Protein AF-A0A8S3WS69-F1 (afdb_monomer)

Organism: Parnassius apollo (NCBI:txid110799)

Mean predicted aligned error: 16.41 Å

Foldseek 3Di:
DDVVVVVVVVVVVVVVVVVVPDDDPPDPPPPPPCPPLVSVLVVLVVVLVVLVPDPPNDPVVSVVSVVVSVVSVVVVVVVVDDDDVVVVVVVD

pLDDT: mean 71.05, std 14.93, range [40.41, 90.0]

Secondary structure (DSSP, 8-state):
--HHHHHHHHHHHHHHHHTTS-S----------S-SHHHHHHHHHHHHHHHTTSTT--HHHHHHHHHHHHHHHHHHHHTT-PPPHHHHHTT-

Nearest PDB structures (foldseek):
  3aai-assembly1_D  TM=8.866E-01  e=7.029E+00  Thermus thermophilus HB8

Solvent-accessible surface area (backbone atoms only — not comparable to full-atom values): 5753 Å² total; per-residue (Å²): 137,54,74,66,61,53,53,52,52,52,51,55,54,49,55,64,53,57,72,68,71,72,86,79,90,70,86,70,90,58,86,77,80,57,65,53,75,64,52,42,48,53,52,51,52,52,52,50,61,55,46,71,70,41,93,80,54,45,71,66,62,51,51,5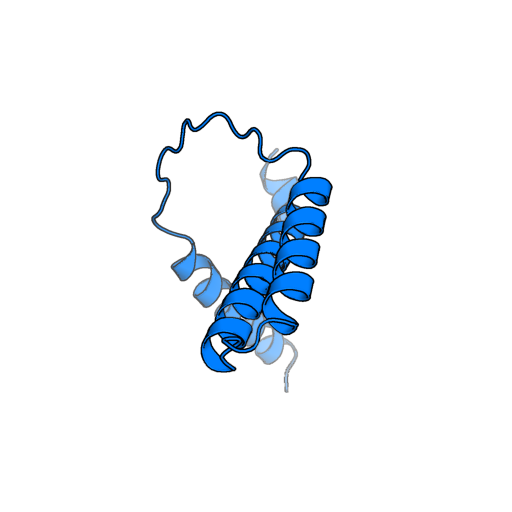2,53,52,49,53,52,51,52,54,53,48,53,57,50,60,78,63,58,74,75,53,72,72,60,61,62,68,76,109

Radius of gyration: 19.08 Å; Cα contacts (8 Å, |Δi|>4): 12; chains: 1; bounding box: 33×52×48 Å

Sequence (92 aa):
MSDDEIVENILQINEQQEMQEDETKENIDMENDAGSHDEALQALETALKWFEKQTESDTVSLLQLKRIRDIAAIKRKSGLRQMTITEYFKRN

Structure (mmCIF, N/CA/C/O backbone):
data_AF-A0A8S3WS69-F1
#
_entry.id   AF-A0A8S3WS69-F1
#
loop_
_atom_site.group_PDB
_atom_site.id
_atom_site.type_symbol
_atom_site.label_atom_id
_atom_site.label_alt_id
_atom_site.label_comp_id
_atom_site.label_asym_id
_atom_site.label_entity_id
_atom_site.label_seq_id
_atom_site.pdbx_PDB_ins_code
_atom_site.Cartn_x
_atom_site.Cartn_y
_atom_site.Cartn_z
_atom_site.occupancy
_atom_site.B_iso_or_equiv
_atom_site.auth_seq_id
_atom_site.auth_comp_id
_atom_site.auth_asym_id
_atom_site.auth_atom_id
_atom_site.pdbx_PDB_model_num
ATOM 1 N N . MET A 1 1 ? 0.707 -33.729 -14.696 1.00 57.06 1 MET A N 1
ATOM 2 C CA . MET A 1 1 ? 1.416 -32.444 -14.734 1.00 57.06 1 MET A CA 1
ATOM 3 C C . MET A 1 1 ? 2.626 -32.635 -15.619 1.00 57.06 1 MET A C 1
ATOM 5 O O . MET A 1 1 ? 3.650 -33.110 -15.144 1.00 57.06 1 MET A O 1
ATOM 9 N N . SER A 1 2 ? 2.421 -32.426 -16.921 1.00 80.38 2 SER A N 1
ATOM 10 C CA . SER A 1 2 ? 3.512 -32.350 -17.903 1.00 80.38 2 SER A CA 1
ATOM 11 C C . SER A 1 2 ? 4.087 -30.938 -17.867 1.00 80.38 2 SER A C 1
ATOM 13 O O . SER A 1 2 ? 3.343 -29.998 -17.589 1.00 80.38 2 SER A O 1
ATOM 15 N N . ASP A 1 3 ? 5.369 -30.770 -18.173 1.00 74.88 3 ASP A N 1
ATOM 16 C CA . ASP A 1 3 ? 5.993 -29.442 -18.229 1.00 74.88 3 ASP A CA 1
ATOM 17 C C . ASP A 1 3 ? 5.292 -28.533 -19.259 1.00 74.88 3 ASP A C 1
ATOM 19 O O . ASP A 1 3 ? 5.163 -27.330 -19.038 1.00 74.88 3 ASP A O 1
ATOM 23 N N . ASP A 1 4 ? 4.717 -29.116 -20.315 1.00 79.69 4 ASP A N 1
ATOM 24 C CA . ASP A 1 4 ? 3.925 -28.402 -21.328 1.00 79.69 4 ASP A CA 1
ATOM 25 C C . ASP A 1 4 ? 2.656 -27.754 -20.742 1.00 79.69 4 ASP A C 1
ATOM 27 O O . ASP A 1 4 ? 2.296 -26.633 -21.092 1.00 79.69 4 ASP A O 1
ATOM 31 N N . GLU A 1 5 ? 2.019 -28.421 -19.776 1.00 78.06 5 GLU A N 1
ATOM 32 C CA . GLU A 1 5 ? 0.807 -27.951 -19.088 1.00 78.06 5 GLU A CA 1
ATOM 33 C C . GLU A 1 5 ? 1.114 -26.750 -18.172 1.00 78.06 5 GLU A C 1
ATOM 35 O O . GLU A 1 5 ? 0.266 -25.892 -17.919 1.00 78.06 5 GLU A O 1
ATOM 40 N N . ILE A 1 6 ? 2.351 -26.661 -17.672 1.00 77.00 6 ILE A N 1
ATOM 41 C CA . ILE A 1 6 ? 2.827 -25.531 -16.865 1.00 77.00 6 ILE A CA 1
ATOM 42 C C . ILE A 1 6 ? 3.095 -24.325 -17.771 1.00 77.00 6 ILE A C 1
ATOM 44 O O . ILE A 1 6 ? 2.727 -23.202 -17.424 1.00 77.00 6 ILE A O 1
ATOM 48 N N . VAL A 1 7 ? 3.699 -24.554 -18.941 1.00 78.50 7 VAL A N 1
ATOM 49 C CA . VAL A 1 7 ? 3.993 -23.499 -19.922 1.00 78.50 7 VAL A CA 1
ATOM 50 C C . VAL A 1 7 ? 2.705 -22.894 -20.483 1.00 78.50 7 VAL A C 1
ATOM 52 O O . VAL A 1 7 ? 2.594 -21.669 -20.524 1.00 78.50 7 VAL A O 1
ATOM 55 N N . GLU A 1 8 ? 1.712 -23.716 -20.835 1.00 79.06 8 GLU A N 1
ATOM 56 C CA . GLU A 1 8 ? 0.406 -23.227 -21.304 1.00 79.06 8 GLU A CA 1
ATOM 57 C C . GLU A 1 8 ? -0.301 -22.369 -20.247 1.00 79.06 8 GLU A C 1
ATOM 59 O O . GLU A 1 8 ? -0.778 -21.277 -20.558 1.00 79.06 8 GLU A O 1
ATOM 64 N N . ASN A 1 9 ? -0.289 -22.795 -18.980 1.00 75.75 9 ASN A N 1
ATOM 65 C CA . ASN A 1 9 ? -0.885 -22.014 -17.895 1.00 75.75 9 ASN A CA 1
ATOM 66 C C . ASN A 1 9 ? -0.189 -20.658 -17.690 1.00 75.75 9 ASN A C 1
ATOM 68 O O . ASN A 1 9 ? -0.857 -19.656 -17.445 1.00 75.75 9 ASN A O 1
ATOM 72 N N . ILE A 1 10 ? 1.143 -20.594 -17.801 1.00 73.19 10 ILE A N 1
ATOM 73 C CA . ILE A 1 10 ? 1.896 -19.337 -17.652 1.00 73.19 10 ILE A CA 1
ATOM 74 C C . ILE A 1 10 ? 1.604 -18.377 -18.814 1.00 73.19 10 ILE A C 1
ATOM 76 O O . ILE A 1 10 ? 1.416 -17.182 -18.581 1.00 73.19 10 ILE A O 1
ATOM 80 N N . LEU A 1 11 ? 1.539 -18.885 -20.048 1.00 73.50 11 LEU A N 1
ATOM 81 C CA . LEU A 1 11 ? 1.212 -18.080 -21.229 1.00 73.50 11 LEU A CA 1
ATOM 82 C C . LEU A 1 11 ? -0.205 -17.506 -21.135 1.00 73.50 11 LEU A C 1
ATOM 84 O O . LEU A 1 11 ? -0.397 -16.309 -21.338 1.00 73.50 11 LEU A O 1
ATOM 88 N N . GLN A 1 12 ? -1.173 -18.325 -20.725 1.00 72.62 12 GLN A N 1
ATOM 89 C CA . GLN A 1 12 ? -2.564 -17.903 -20.595 1.00 72.62 12 GLN A CA 1
ATOM 90 C C . GLN A 1 12 ? -2.764 -16.847 -19.493 1.00 72.62 12 GLN A C 1
ATOM 92 O O . GLN A 1 12 ? -3.564 -15.927 -19.658 1.00 72.62 12 GLN A O 1
ATOM 97 N N . ILE A 1 13 ? -2.012 -16.934 -18.387 1.00 69.75 13 ILE A N 1
ATOM 98 C CA . ILE A 1 13 ? -2.020 -15.914 -17.324 1.00 69.75 13 ILE A CA 1
ATOM 99 C C . ILE A 1 13 ? -1.433 -14.588 -17.827 1.00 69.75 13 ILE A C 1
ATOM 101 O O . ILE A 1 13 ? -1.978 -13.530 -17.511 1.00 69.75 13 ILE A O 1
ATOM 105 N N . ASN A 1 14 ? -0.355 -14.629 -18.617 1.00 58.62 14 ASN A N 1
ATOM 106 C CA . ASN A 1 14 ? 0.261 -13.426 -19.181 1.00 58.62 14 ASN A CA 1
ATOM 107 C C . ASN A 1 14 ? -0.656 -12.727 -20.198 1.00 58.62 14 ASN A C 1
ATOM 109 O O . ASN A 1 14 ? -0.839 -11.517 -20.104 1.00 58.62 14 ASN A O 1
ATOM 113 N N . GLU A 1 15 ? -1.286 -13.470 -21.113 1.00 59.06 15 GLU A N 1
ATOM 114 C CA . GLU A 1 15 ? -2.215 -12.903 -22.107 1.00 59.06 15 GLU A CA 1
ATOM 115 C C . GLU A 1 15 ? -3.442 -12.250 -21.446 1.00 59.06 15 GLU A C 1
ATOM 117 O O . GLU A 1 15 ? -3.905 -11.188 -21.864 1.00 59.06 15 GLU A O 1
ATOM 122 N N . GLN A 1 16 ? -3.949 -12.840 -20.358 1.00 56.03 16 GLN A N 1
ATOM 123 C CA . GLN A 1 16 ? -5.034 -12.252 -19.566 1.00 56.03 16 GLN A CA 1
ATOM 124 C C . GLN A 1 16 ? -4.617 -10.976 -18.820 1.00 56.03 16 GLN A C 1
ATOM 126 O O . GLN A 1 16 ? -5.474 -10.141 -18.521 1.00 56.03 16 GLN A O 1
ATOM 131 N N . GLN A 1 17 ? -3.325 -10.821 -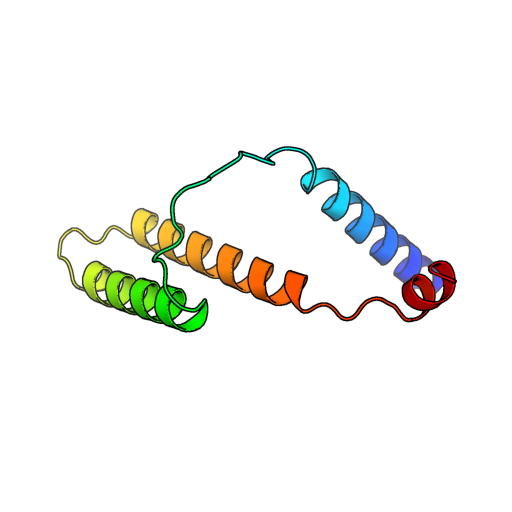18.513 1.00 51.97 17 GLN A N 1
ATOM 132 C CA . GLN A 1 17 ? -2.773 -9.636 -17.858 1.00 51.97 17 GLN A CA 1
ATOM 133 C C . GLN A 1 17 ? -2.509 -8.498 -18.852 1.00 51.97 17 GLN A C 1
ATOM 135 O O . GLN A 1 17 ? -2.819 -7.351 -18.540 1.00 51.97 17 GLN A O 1
ATOM 140 N N . GLU A 1 18 ? -2.015 -8.812 -20.053 1.00 51.53 18 GLU A N 1
ATOM 141 C CA . GLU A 1 18 ? -1.761 -7.827 -21.116 1.00 51.53 18 GLU A CA 1
ATOM 142 C C . GLU A 1 18 ? -3.059 -7.210 -21.665 1.00 51.53 18 GLU A C 1
ATOM 144 O O . GLU A 1 18 ? -3.103 -6.013 -21.939 1.00 51.53 18 GLU A O 1
ATOM 149 N N . MET A 1 19 ? -4.163 -7.966 -21.731 1.00 49.03 19 MET A N 1
ATOM 150 C CA . MET A 1 19 ? -5.467 -7.423 -22.153 1.00 49.03 19 MET A CA 1
ATOM 151 C C . MET A 1 19 ? -6.090 -6.406 -21.175 1.00 49.03 19 MET A C 1
ATOM 153 O O . MET A 1 19 ? -7.087 -5.777 -21.522 1.00 49.03 19 MET A O 1
ATOM 157 N N . GLN A 1 20 ? -5.549 -6.233 -19.962 1.00 47.38 20 GLN A N 1
ATOM 158 C CA . GLN A 1 20 ? -5.979 -5.182 -19.023 1.00 47.38 20 GLN A CA 1
ATOM 159 C C . GLN A 1 20 ? -5.093 -3.929 -19.058 1.00 47.38 20 GLN A C 1
ATOM 161 O O . GLN A 1 20 ? -5.382 -2.974 -18.336 1.00 47.38 20 GLN A O 1
ATOM 166 N N . GLU A 1 21 ? -4.026 -3.912 -19.862 1.00 46.53 21 GLU A N 1
ATOM 167 C CA . GLU A 1 21 ? -3.112 -2.765 -19.952 1.00 46.53 21 GLU A CA 1
ATOM 168 C C . GLU A 1 21 ? -3.491 -1.737 -21.026 1.00 46.53 21 GLU A C 1
ATOM 170 O O . GLU A 1 21 ? -2.830 -0.698 -21.107 1.00 46.53 21 GLU A O 1
ATOM 175 N N . ASP A 1 22 ? -4.555 -1.960 -21.808 1.00 46.31 22 ASP A N 1
ATOM 176 C CA . ASP A 1 22 ? -4.994 -0.972 -22.795 1.00 46.31 22 ASP A CA 1
ATOM 177 C C . ASP A 1 22 ? -6.039 0.008 -22.237 1.00 46.31 22 ASP A C 1
ATOM 179 O O . ASP A 1 22 ? -7.020 -0.366 -21.597 1.00 46.31 22 ASP A O 1
ATOM 183 N N . GLU A 1 23 ? -5.789 1.279 -22.542 1.00 48.22 23 GLU A N 1
ATOM 184 C CA . GLU A 1 23 ? -6.595 2.473 -22.277 1.00 48.22 23 GLU A CA 1
ATOM 185 C C . GLU A 1 23 ? -6.640 3.029 -20.842 1.00 48.22 23 GLU A C 1
ATOM 187 O O . GLU A 1 23 ? -7.630 2.975 -20.119 1.00 48.22 23 GLU A O 1
ATOM 192 N N . THR A 1 24 ? -5.579 3.757 -20.483 1.00 42.38 24 THR A N 1
ATOM 193 C CA . THR A 1 24 ? -5.719 5.161 -20.031 1.00 42.38 24 THR A CA 1
ATOM 194 C C . THR A 1 24 ? -4.361 5.864 -20.092 1.00 42.38 24 THR A C 1
ATOM 196 O O . THR A 1 24 ? -3.700 6.129 -19.090 1.00 42.38 24 THR A O 1
ATOM 199 N N . LYS A 1 25 ? -3.924 6.203 -21.311 1.00 47.22 25 LYS A N 1
ATOM 200 C CA . LYS A 1 25 ? -2.962 7.298 -21.514 1.00 47.22 25 LYS A CA 1
ATOM 201 C C . LYS A 1 25 ? -3.710 8.622 -21.357 1.00 47.22 25 LYS A C 1
ATOM 203 O O . LYS A 1 25 ? -3.920 9.335 -22.333 1.00 47.22 25 LYS A O 1
ATOM 208 N N . GLU A 1 26 ? -4.158 8.929 -20.142 1.00 41.84 26 GLU A N 1
ATOM 209 C CA . GLU A 1 26 ? -4.599 10.286 -19.840 1.00 41.84 26 GLU A CA 1
ATOM 210 C C . GLU A 1 26 ? -3.375 11.144 -19.543 1.00 41.84 26 GLU A C 1
ATOM 212 O O . GLU A 1 26 ? -2.598 10.924 -18.615 1.00 41.84 26 GLU A O 1
ATOM 217 N N . ASN A 1 27 ? -3.203 12.089 -20.452 1.00 47.03 27 ASN A N 1
ATOM 218 C CA . ASN A 1 27 ? -2.215 13.139 -20.495 1.00 47.03 27 ASN A CA 1
ATOM 219 C C . ASN A 1 27 ? -2.371 14.019 -19.243 1.00 47.03 27 ASN A C 1
ATOM 221 O O . ASN A 1 27 ? -3.205 14.922 -19.215 1.00 47.03 27 ASN A O 1
ATOM 225 N N . ILE A 1 28 ? -1.624 13.715 -18.183 1.00 44.91 28 ILE A N 1
ATOM 226 C CA . ILE A 1 28 ? -1.558 14.546 -16.980 1.00 44.91 28 ILE A CA 1
ATOM 227 C C . ILE A 1 28 ? -0.206 15.259 -16.992 1.00 44.91 28 ILE A C 1
ATOM 229 O O . ILE A 1 28 ? 0.747 14.850 -16.335 1.00 44.91 28 ILE A O 1
ATOM 233 N N . ASP A 1 29 ? -0.153 16.359 -17.743 1.00 40.41 29 ASP A N 1
ATOM 234 C CA . ASP A 1 29 ? 0.782 17.469 -17.526 1.00 40.41 29 ASP A CA 1
ATOM 235 C C . ASP A 1 29 ? 0.373 18.240 -16.248 1.00 40.41 29 ASP A C 1
ATOM 237 O O . ASP A 1 29 ? 0.117 19.443 -16.265 1.00 40.41 29 ASP A O 1
ATOM 241 N N . MET A 1 30 ? 0.255 17.546 -15.111 1.00 44.69 30 MET A N 1
ATOM 242 C CA . MET A 1 30 ? 0.429 18.205 -13.816 1.00 44.69 30 MET A CA 1
ATOM 243 C C . MET A 1 30 ? 1.911 18.104 -13.509 1.00 44.69 30 MET A C 1
ATOM 245 O O . MET A 1 30 ? 2.453 16.999 -13.497 1.00 44.69 30 MET A O 1
ATOM 249 N N . GLU A 1 31 ? 2.558 19.247 -13.280 1.00 45.50 31 GLU A N 1
ATOM 250 C CA . GLU A 1 31 ? 3.873 19.310 -12.648 1.00 45.50 31 GLU A CA 1
ATOM 251 C C . GLU 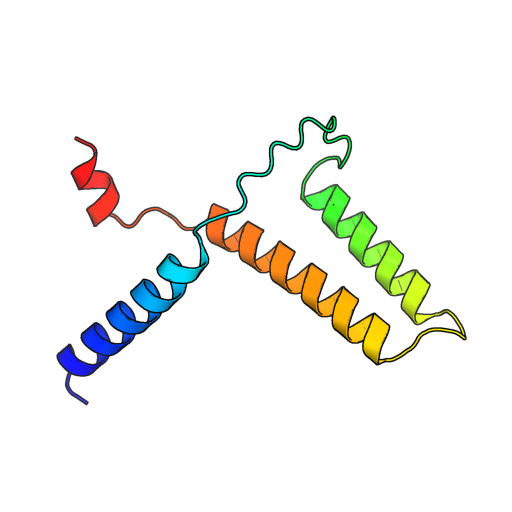A 1 31 ? 3.881 18.323 -11.474 1.00 45.50 31 GLU A C 1
ATOM 253 O O . GLU A 1 31 ? 3.224 18.536 -10.455 1.00 45.50 31 GLU A O 1
ATOM 258 N N . ASN A 1 32 ? 4.545 17.180 -11.662 1.00 53.47 32 ASN A N 1
ATOM 259 C CA . ASN A 1 32 ? 4.654 16.137 -10.655 1.00 53.47 32 ASN A CA 1
ATOM 260 C C . ASN A 1 32 ? 5.642 16.636 -9.594 1.00 53.47 32 ASN A C 1
ATOM 262 O O . ASN A 1 32 ? 6.784 16.192 -9.531 1.00 53.47 32 ASN A O 1
ATOM 266 N N . ASP A 1 33 ? 5.186 17.549 -8.739 1.00 55.66 33 ASP A N 1
ATOM 267 C CA . ASP A 1 33 ? 5.845 17.929 -7.484 1.00 55.66 33 ASP A CA 1
ATOM 268 C C . ASP A 1 33 ? 5.694 16.826 -6.415 1.00 55.66 33 ASP A C 1
ATOM 270 O O . ASP A 1 33 ? 5.904 17.029 -5.225 1.00 55.66 33 ASP A O 1
ATOM 274 N N . ALA A 1 34 ? 5.330 15.606 -6.823 1.00 56.97 34 ALA A N 1
ATOM 275 C CA . ALA A 1 34 ? 5.178 14.454 -5.941 1.00 56.97 34 ALA A CA 1
ATOM 276 C C . ALA A 1 34 ? 6.514 13.951 -5.346 1.00 56.97 34 ALA A C 1
ATOM 278 O O . ALA A 1 34 ? 6.530 12.922 -4.671 1.00 56.97 34 ALA A O 1
ATOM 279 N N . GLY A 1 35 ? 7.624 14.663 -5.568 1.00 63.53 35 GLY A N 1
ATOM 280 C CA . GLY A 1 35 ? 8.951 14.260 -5.120 1.00 63.53 35 GLY A CA 1
ATOM 281 C C . GLY A 1 35 ? 9.417 12.948 -5.759 1.00 63.53 35 GLY A C 1
ATOM 282 O O . GLY A 1 35 ? 8.874 12.466 -6.758 1.00 63.53 35 GLY A O 1
ATOM 283 N N . SER A 1 36 ? 10.455 12.344 -5.186 1.00 77.69 36 SER A N 1
ATOM 284 C CA . SER A 1 36 ? 10.870 10.985 -5.555 1.00 77.69 36 SER A CA 1
ATOM 285 C C . SER A 1 36 ? 9.748 9.974 -5.268 1.00 77.69 36 SER A C 1
ATOM 287 O O . SER A 1 36 ? 8.963 10.143 -4.338 1.00 77.69 36 SER A O 1
ATOM 289 N N . HIS A 1 37 ? 9.719 8.849 -5.993 1.00 74.81 37 HIS A N 1
ATOM 290 C CA . HIS A 1 37 ? 8.798 7.735 -5.705 1.00 74.81 37 HIS A CA 1
ATOM 291 C C . HIS A 1 37 ? 8.862 7.276 -4.237 1.00 74.81 37 HIS A C 1
ATOM 293 O O . HIS A 1 37 ? 7.869 6.794 -3.693 1.00 74.81 37 HIS A O 1
ATOM 299 N N . ASP A 1 38 ? 10.029 7.405 -3.602 1.00 77.62 38 ASP A N 1
ATOM 300 C CA . ASP A 1 38 ? 10.205 7.096 -2.184 1.00 77.62 38 ASP A CA 1
ATOM 301 C C . ASP A 1 38 ? 9.550 8.140 -1.268 1.00 77.62 38 ASP A C 1
ATOM 303 O O . ASP A 1 38 ? 8.944 7.771 -0.263 1.00 77.62 38 ASP A O 1
ATOM 307 N N . GLU A 1 39 ? 9.608 9.425 -1.624 1.00 80.12 39 GLU A N 1
ATOM 308 C CA . GLU A 1 39 ? 8.980 10.515 -0.863 1.00 80.12 39 GLU A CA 1
ATOM 309 C C . GLU A 1 39 ? 7.455 10.420 -0.933 1.00 80.12 39 GLU A C 1
ATOM 311 O O . GLU A 1 39 ? 6.786 10.467 0.102 1.00 80.12 39 GLU A O 1
ATOM 316 N N . ALA A 1 40 ? 6.909 10.164 -2.125 1.00 81.94 40 ALA A N 1
ATOM 317 C CA . ALA A 1 40 ? 5.483 9.916 -2.312 1.00 81.94 40 ALA A CA 1
ATOM 318 C C . ALA A 1 40 ? 4.989 8.714 -1.481 1.00 81.94 40 ALA A C 1
ATOM 320 O O . ALA A 1 40 ? 3.924 8.771 -0.860 1.00 81.94 40 ALA A O 1
ATOM 321 N N . LEU A 1 41 ? 5.777 7.631 -1.419 1.00 80.69 41 LEU A N 1
ATOM 322 C CA . LEU A 1 41 ? 5.449 6.452 -0.614 1.00 80.69 41 LEU A CA 1
ATOM 323 C C . LEU A 1 41 ? 5.455 6.774 0.888 1.00 80.69 41 LEU A C 1
ATOM 325 O O . LEU A 1 41 ? 4.519 6.410 1.600 1.00 80.69 41 LEU A O 1
ATOM 329 N N . GLN A 1 42 ? 6.484 7.475 1.369 1.00 84.94 42 GLN A N 1
ATOM 330 C CA . GLN A 1 42 ? 6.585 7.875 2.775 1.00 84.94 42 GLN A CA 1
ATOM 331 C C . GLN A 1 42 ? 5.439 8.808 3.190 1.00 84.94 42 GLN A C 1
ATOM 333 O O . GLN A 1 42 ? 4.874 8.654 4.279 1.00 84.94 42 GLN A O 1
ATOM 338 N N . ALA A 1 43 ? 5.043 9.738 2.318 1.00 85.81 43 ALA A N 1
ATOM 339 C CA . ALA A 1 43 ? 3.892 10.605 2.547 1.00 85.81 43 ALA A CA 1
ATOM 340 C C . ALA A 1 43 ? 2.590 9.795 2.657 1.00 85.81 43 ALA A C 1
ATOM 342 O O . ALA A 1 43 ? 1.820 9.987 3.603 1.00 85.81 43 ALA A O 1
ATOM 343 N N . LEU A 1 44 ? 2.380 8.830 1.754 1.00 84.50 44 LEU A N 1
ATOM 344 C CA . LEU A 1 44 ? 1.216 7.942 1.775 1.00 84.50 44 LEU A CA 1
ATOM 345 C C . LEU A 1 44 ? 1.160 7.090 3.054 1.00 84.50 44 LEU A C 1
ATOM 347 O O . LEU A 1 44 ? 0.104 6.975 3.677 1.00 84.50 44 LEU A O 1
ATOM 351 N N . GLU A 1 45 ? 2.287 6.519 3.483 1.00 86.31 45 GLU A N 1
ATOM 352 C CA . GLU A 1 45 ? 2.371 5.759 4.737 1.00 86.31 45 GLU A CA 1
ATOM 353 C C . GLU A 1 45 ? 2.075 6.625 5.964 1.00 86.31 45 GLU A C 1
ATOM 355 O O . GLU A 1 45 ? 1.412 6.177 6.905 1.00 86.31 45 GLU A O 1
ATOM 360 N N . THR A 1 46 ?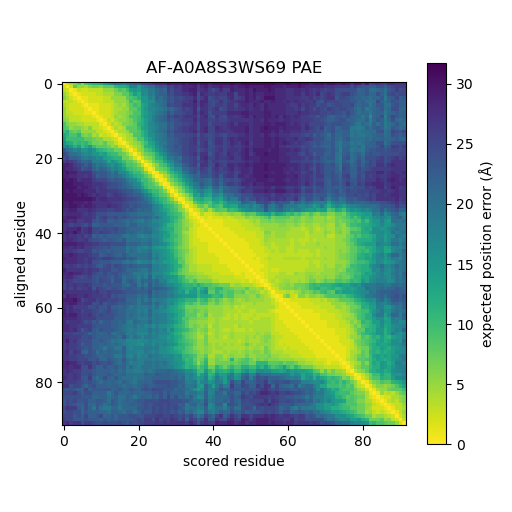 2.554 7.867 5.962 1.00 89.38 46 THR A N 1
ATOM 361 C CA . THR A 1 46 ? 2.318 8.818 7.052 1.00 89.38 46 THR A CA 1
ATOM 362 C C . THR A 1 46 ? 0.842 9.201 7.132 1.00 89.38 46 THR A C 1
ATOM 364 O O . THR A 1 46 ? 0.258 9.155 8.217 1.00 89.38 46 THR A O 1
ATOM 367 N N . ALA A 1 47 ? 0.213 9.497 5.991 1.00 86.44 47 ALA A N 1
ATOM 368 C CA . ALA A 1 47 ? -1.214 9.794 5.906 1.00 86.44 47 ALA A CA 1
ATOM 369 C C . ALA A 1 47 ? -2.074 8.608 6.376 1.00 86.44 47 ALA A C 1
ATOM 371 O O . ALA A 1 47 ? -2.998 8.791 7.169 1.00 86.44 47 ALA A O 1
ATOM 372 N N . LEU A 1 48 ? -1.724 7.382 5.972 1.00 86.31 48 LEU A N 1
ATOM 373 C CA . LEU A 1 48 ? -2.384 6.151 6.421 1.00 86.31 48 LEU A CA 1
ATOM 374 C C . LEU A 1 48 ? -2.313 5.974 7.943 1.00 86.31 48 LEU A C 1
ATOM 376 O O . LEU A 1 48 ? -3.340 5.767 8.584 1.00 86.31 48 LEU A O 1
ATOM 380 N N . LYS A 1 49 ? -1.122 6.110 8.539 1.00 88.69 49 LYS A N 1
ATOM 381 C CA . LYS A 1 49 ? -0.933 6.003 9.998 1.00 88.69 49 LYS A CA 1
ATOM 382 C C . LYS A 1 49 ? -1.697 7.079 10.767 1.00 88.69 49 LYS A C 1
ATOM 384 O O . LYS A 1 49 ? -2.120 6.842 11.898 1.00 88.69 49 LYS A O 1
ATOM 389 N N . TRP A 1 50 ? -1.822 8.276 10.196 1.00 90.00 50 TRP A N 1
ATOM 390 C CA . TRP A 1 50 ? -2.625 9.346 10.779 1.00 90.00 50 TRP A CA 1
ATOM 391 C C . TRP A 1 50 ? -4.121 9.020 10.703 1.00 90.00 50 TRP A C 1
ATOM 393 O O . TRP A 1 50 ? -4.819 9.160 11.707 1.00 90.00 50 TRP A O 1
ATOM 403 N N . PHE A 1 51 ? -4.596 8.526 9.557 1.00 85.69 51 PHE A N 1
ATOM 404 C CA . PHE A 1 51 ? -6.001 8.186 9.330 1.00 85.69 51 PHE A CA 1
ATOM 405 C C . PHE A 1 51 ? -6.468 6.986 10.171 1.00 85.69 51 PHE A C 1
ATOM 407 O O . PHE A 1 51 ? -7.581 6.997 10.690 1.00 85.69 51 PHE A O 1
ATOM 414 N N . GLU A 1 52 ? -5.608 5.987 10.394 1.00 87.69 52 GLU A N 1
ATOM 415 C CA . GLU A 1 52 ? -5.880 4.845 11.289 1.00 87.69 52 GLU A CA 1
ATOM 416 C C . GLU A 1 52 ? -6.140 5.262 12.750 1.00 87.69 52 GLU A C 1
ATOM 418 O O . GLU A 1 52 ? -6.763 4.517 13.501 1.00 87.69 52 GLU A O 1
ATOM 423 N N . LYS A 1 53 ? -5.673 6.445 13.173 1.00 88.00 53 LYS A N 1
ATOM 424 C CA . LYS A 1 53 ? -5.855 6.962 14.542 1.00 88.00 53 LYS A CA 1
ATOM 425 C C . LYS A 1 53 ? -7.098 7.835 14.712 1.00 88.00 53 LYS A C 1
ATOM 427 O O . LYS A 1 53 ? -7.394 8.229 15.838 1.00 88.00 53 LYS A O 1
ATOM 432 N N . GLN A 1 54 ? -7.788 8.176 13.625 1.00 88.25 54 GLN A N 1
ATOM 433 C CA . GLN A 1 54 ? -8.981 9.014 13.698 1.00 88.25 54 GLN A CA 1
ATOM 434 C C . GLN A 1 54 ? -10.179 8.193 14.178 1.00 88.25 54 GLN A C 1
ATOM 436 O O . GLN A 1 54 ? -10.323 7.021 13.846 1.00 88.25 54 GLN A O 1
ATOM 441 N N . THR A 1 55 ? -11.076 8.811 14.942 1.00 79.81 55 THR A N 1
ATOM 442 C CA . THR A 1 55 ? -12.305 8.157 15.432 1.00 79.81 55 THR A CA 1
ATOM 443 C C . THR A 1 55 ? -13.283 7.805 14.313 1.00 79.81 55 THR A C 1
ATOM 445 O O . THR A 1 55 ? -14.129 6.937 14.482 1.00 79.81 55 THR A O 1
ATOM 448 N N . GLU A 1 56 ? -13.149 8.473 13.171 1.00 83.12 56 GLU A N 1
ATOM 449 C CA . GLU A 1 56 ? -13.938 8.272 11.952 1.00 83.12 56 GLU A CA 1
ATOM 450 C C . GLU A 1 56 ? -13.311 7.225 11.019 1.00 83.12 56 GLU A C 1
ATOM 452 O O . GLU A 1 56 ? -13.771 7.039 9.894 1.00 83.12 56 GLU A O 1
ATOM 457 N N . SER A 1 57 ? -12.234 6.563 11.461 1.00 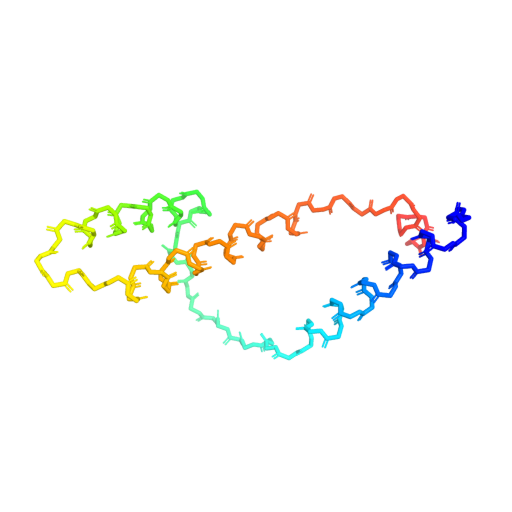80.19 57 SER A N 1
ATOM 458 C CA . SER A 1 57 ? -11.545 5.559 10.661 1.00 80.19 57 SER A CA 1
ATOM 459 C C . SER A 1 57 ? -12.460 4.361 10.421 1.00 80.19 57 SER A C 1
ATOM 461 O O . SER A 1 57 ? -12.679 3.525 11.298 1.00 80.19 57 SER A O 1
ATOM 463 N N . ASP A 1 58 ? -13.017 4.296 9.217 1.00 86.50 58 ASP A N 1
ATOM 464 C CA . ASP A 1 58 ? -13.840 3.184 8.772 1.00 86.50 58 ASP A CA 1
ATOM 465 C C . ASP A 1 58 ? -12.979 2.080 8.138 1.00 86.50 58 ASP A C 1
ATOM 467 O O . ASP A 1 58 ? -12.022 2.327 7.394 1.00 86.50 58 ASP A O 1
ATOM 471 N N . THR A 1 59 ? -13.343 0.827 8.413 1.00 83.69 59 THR A N 1
ATOM 472 C CA . THR A 1 59 ? -12.578 -0.343 7.962 1.00 83.69 59 THR A CA 1
ATOM 473 C C . THR A 1 59 ? -12.597 -0.486 6.444 1.00 83.69 59 THR A C 1
ATOM 475 O O . THR A 1 59 ? -11.600 -0.924 5.866 1.00 83.69 59 THR A O 1
ATOM 478 N N . VAL A 1 60 ? -13.688 -0.084 5.781 1.00 87.69 60 VAL A N 1
ATOM 479 C CA . VAL A 1 60 ? -13.793 -0.129 4.316 1.00 87.69 60 VAL A CA 1
ATOM 480 C C . VAL A 1 60 ? -12.880 0.922 3.694 1.00 87.69 60 VAL A C 1
ATOM 482 O O . VAL A 1 60 ? -12.109 0.601 2.788 1.00 87.69 60 VAL A O 1
ATOM 485 N N . SER A 1 61 ? -12.893 2.142 4.234 1.00 85.00 61 SER A N 1
ATOM 486 C CA . SER A 1 61 ? -12.005 3.230 3.797 1.00 85.00 61 SER A CA 1
ATOM 487 C C . SER A 1 61 ? -10.524 2.853 3.942 1.00 85.00 61 SER A C 1
ATOM 489 O O . SER A 1 61 ? -9.724 3.039 3.022 1.00 85.00 61 SER A O 1
ATOM 491 N N . LEU A 1 62 ? -10.151 2.230 5.065 1.00 86.50 62 LEU A N 1
ATOM 492 C CA . LEU A 1 62 ? -8.790 1.733 5.287 1.00 86.50 62 LEU A CA 1
ATOM 493 C C . LEU A 1 62 ? -8.383 0.633 4.303 1.00 86.50 62 LEU A C 1
ATOM 495 O O . LEU A 1 62 ? -7.250 0.629 3.812 1.00 86.50 62 LEU A O 1
ATOM 499 N N . LEU A 1 63 ? -9.287 -0.302 4.005 1.00 88.81 63 LEU A N 1
ATOM 500 C CA . LEU A 1 63 ? -9.032 -1.372 3.042 1.00 88.81 63 LEU A CA 1
ATOM 501 C C . LEU A 1 63 ? -8.793 -0.802 1.636 1.00 88.81 63 LEU A C 1
ATOM 503 O O . LEU A 1 63 ? -7.875 -1.235 0.939 1.00 88.81 63 LEU A O 1
ATOM 507 N N . GLN A 1 64 ? -9.585 0.197 1.238 1.00 87.00 64 GLN A N 1
ATOM 508 C CA . GLN A 1 64 ? -9.438 0.881 -0.047 1.00 87.00 64 GLN A CA 1
ATOM 509 C C . GLN A 1 64 ? -8.086 1.594 -0.158 1.00 87.00 64 GLN A C 1
ATOM 511 O O . GLN A 1 64 ? -7.382 1.414 -1.152 1.00 87.00 64 GLN A O 1
ATOM 516 N N . LEU A 1 65 ? -7.667 2.329 0.876 1.00 86.25 65 LEU A N 1
ATOM 517 C CA . LEU A 1 65 ? -6.365 3.003 0.880 1.00 86.25 65 LEU A CA 1
ATOM 518 C C . LEU A 1 65 ? -5.191 2.009 0.840 1.00 86.25 65 LEU A C 1
ATOM 520 O O . LEU A 1 65 ? -4.223 2.219 0.106 1.00 86.25 65 LEU A O 1
ATOM 524 N N . LYS A 1 66 ? -5.284 0.886 1.568 1.00 87.56 66 LYS A N 1
ATOM 525 C CA . LYS A 1 66 ? -4.277 -0.191 1.512 1.00 87.56 66 LYS A CA 1
ATOM 526 C C . LYS A 1 66 ? -4.192 -0.814 0.119 1.00 87.56 66 LYS A C 1
ATOM 528 O O . LYS A 1 66 ? -3.091 -1.021 -0.381 1.00 87.56 66 LYS A O 1
ATOM 533 N N . ARG A 1 67 ? -5.332 -1.014 -0.549 1.00 88.38 67 ARG A N 1
ATOM 534 C CA . ARG A 1 67 ? -5.373 -1.487 -1.938 1.00 88.38 67 ARG A CA 1
ATOM 535 C C . ARG A 1 67 ? -4.686 -0.514 -2.900 1.00 88.38 67 ARG A C 1
ATOM 537 O O . ARG A 1 67 ? -3.931 -0.961 -3.758 1.00 88.38 67 ARG A O 1
ATOM 544 N N . ILE A 1 68 ? -4.908 0.794 -2.757 1.00 85.62 68 ILE A N 1
ATOM 545 C CA . ILE A 1 68 ? -4.252 1.820 -3.590 1.00 85.62 68 ILE A CA 1
ATOM 546 C C . ILE A 1 68 ? -2.729 1.760 -3.420 1.00 85.62 68 ILE A C 1
ATOM 548 O O . ILE A 1 68 ? -1.997 1.727 -4.411 1.00 85.62 68 ILE A O 1
ATOM 552 N N . ARG A 1 69 ? -2.247 1.667 -2.174 1.00 86.38 69 ARG A N 1
ATOM 553 C CA . ARG A 1 69 ? -0.820 1.479 -1.872 1.00 86.38 69 ARG A CA 1
ATOM 554 C C . ARG A 1 69 ? -0.260 0.222 -2.543 1.00 86.38 69 ARG A C 1
ATOM 556 O O . ARG A 1 69 ? 0.815 0.273 -3.136 1.00 86.38 69 ARG A O 1
ATOM 563 N N . ASP A 1 70 ? -0.974 -0.897 -2.466 1.00 85.12 70 ASP A N 1
ATOM 564 C CA . ASP A 1 70 ? -0.508 -2.168 -3.028 1.00 85.12 70 ASP A CA 1
ATOM 565 C C . ASP A 1 70 ? -0.436 -2.116 -4.564 1.00 85.12 70 ASP A C 1
ATOM 567 O O . ASP A 1 70 ? 0.536 -2.593 -5.150 1.00 85.12 70 ASP A O 1
ATOM 571 N N . ILE A 1 71 ? -1.398 -1.456 -5.221 1.00 83.56 71 ILE A N 1
ATOM 572 C CA . ILE A 1 71 ? -1.363 -1.198 -6.671 1.00 83.56 71 ILE A CA 1
ATOM 573 C C . ILE A 1 71 ? -0.138 -0.353 -7.041 1.00 83.56 71 ILE A C 1
ATOM 575 O O . ILE A 1 71 ? 0.576 -0.690 -7.987 1.00 83.56 71 ILE A O 1
ATOM 579 N N . ALA A 1 72 ? 0.145 0.714 -6.290 1.00 81.06 72 ALA A N 1
ATOM 580 C CA . ALA A 1 7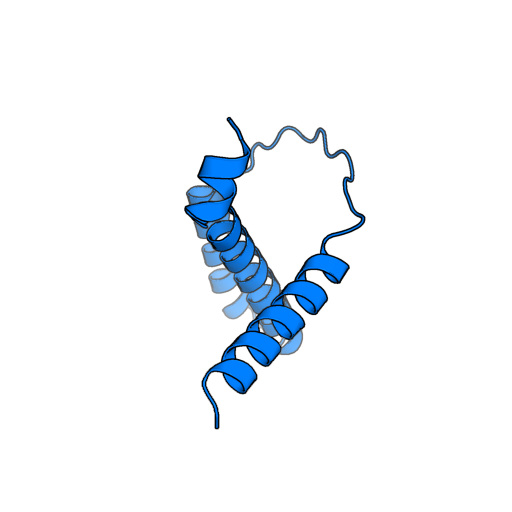2 ? 1.325 1.545 -6.524 1.00 81.06 72 ALA A CA 1
ATOM 581 C C . ALA A 1 72 ? 2.633 0.744 -6.363 1.00 81.06 72 ALA A C 1
ATOM 583 O O . ALA A 1 72 ? 3.542 0.854 -7.189 1.00 81.06 72 ALA A O 1
ATOM 584 N N . ALA A 1 73 ? 2.712 -0.128 -5.353 1.00 79.00 73 ALA A N 1
ATOM 585 C CA . ALA A 1 73 ? 3.860 -1.009 -5.147 1.00 79.00 73 ALA A CA 1
ATOM 586 C C . ALA A 1 73 ? 4.034 -2.033 -6.283 1.00 79.00 73 ALA A C 1
ATOM 588 O O . ALA A 1 73 ? 5.164 -2.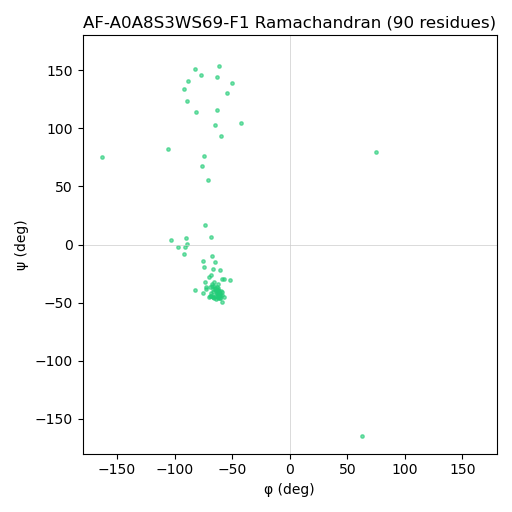307 -6.695 1.00 79.00 73 ALA A O 1
ATOM 589 N N . ILE A 1 74 ? 2.937 -2.584 -6.815 1.00 78.56 74 ILE A N 1
ATOM 590 C CA . ILE A 1 74 ? 2.968 -3.485 -7.976 1.00 78.56 74 ILE A CA 1
ATOM 591 C C . ILE A 1 74 ? 3.476 -2.744 -9.215 1.00 78.56 74 ILE A C 1
ATOM 593 O O . ILE A 1 7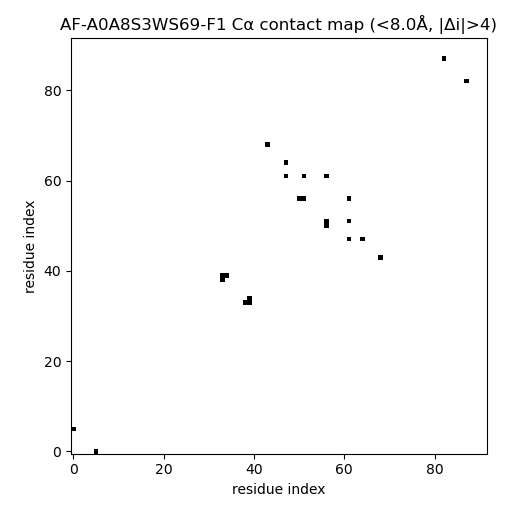4 ? 4.387 -3.247 -9.867 1.00 78.56 74 ILE A O 1
ATOM 597 N N . LYS A 1 75 ? 2.972 -1.534 -9.497 1.00 74.88 75 LYS A N 1
ATOM 598 C CA . LYS A 1 75 ? 3.436 -0.712 -10.631 1.00 74.88 75 LYS A CA 1
ATOM 599 C C . LYS A 1 75 ? 4.927 -0.382 -10.544 1.00 74.88 75 LYS A C 1
ATOM 601 O O . LYS A 1 75 ? 5.648 -0.462 -11.534 1.00 74.88 75 LYS A O 1
ATOM 606 N N . ARG A 1 76 ? 5.426 -0.088 -9.340 1.00 71.44 76 ARG A N 1
ATOM 607 C CA . ARG A 1 76 ? 6.867 0.094 -9.118 1.00 71.44 76 ARG A CA 1
ATOM 608 C C . ARG A 1 76 ? 7.661 -1.173 -9.447 1.00 71.44 76 ARG A C 1
ATOM 610 O O . ARG A 1 76 ? 8.745 -1.082 -10.011 1.00 71.44 76 ARG A O 1
ATOM 617 N N . LYS A 1 77 ? 7.142 -2.355 -9.099 1.00 66.88 77 LYS A N 1
ATOM 618 C CA . LYS A 1 77 ? 7.795 -3.641 -9.397 1.00 66.88 77 LYS A CA 1
ATOM 619 C C . LYS A 1 77 ? 7.721 -4.014 -10.877 1.00 66.88 77 LYS A C 1
ATOM 621 O O . LYS A 1 77 ? 8.689 -4.574 -11.383 1.00 66.88 77 LYS A O 1
ATOM 626 N N . SER A 1 78 ? 6.623 -3.715 -11.571 1.00 61.84 78 SER A N 1
ATOM 627 C CA . SER A 1 78 ? 6.499 -3.998 -13.005 1.00 61.84 78 SER A CA 1
ATOM 628 C C . SER A 1 78 ? 7.419 -3.109 -13.841 1.00 61.84 78 SER A C 1
ATOM 630 O O . SER A 1 78 ? 8.058 -3.617 -14.755 1.00 61.84 78 SER A O 1
ATOM 632 N N . GLY A 1 79 ? 7.616 -1.841 -13.459 1.00 57.00 79 GLY A N 1
ATOM 633 C CA . GLY A 1 79 ? 8.622 -0.963 -14.077 1.00 57.00 79 GLY A CA 1
ATOM 634 C C . GLY A 1 79 ? 10.079 -1.405 -13.860 1.00 57.00 79 GLY A C 1
ATOM 635 O O . GLY A 1 79 ? 10.975 -0.939 -14.557 1.00 57.00 79 GLY A O 1
ATOM 636 N N . LEU A 1 80 ? 10.321 -2.317 -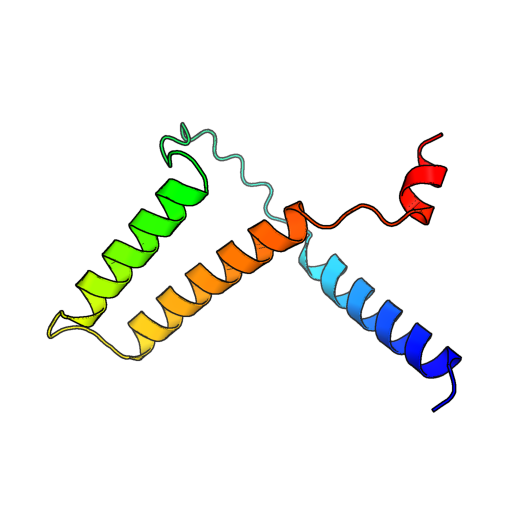12.911 1.00 55.91 80 LEU A N 1
ATOM 637 C CA . LEU A 1 80 ? 11.631 -2.901 -12.602 1.00 55.91 80 LEU A CA 1
ATOM 638 C C . LEU A 1 80 ? 11.797 -4.331 -13.143 1.00 55.91 80 LEU A C 1
ATOM 640 O O . LEU A 1 80 ? 12.824 -4.960 -12.872 1.00 55.91 80 LEU A O 1
ATOM 644 N N . ARG A 1 81 ? 10.819 -4.877 -13.885 1.00 59.06 81 ARG A N 1
ATOM 645 C CA . ARG A 1 81 ? 11.001 -6.174 -14.550 1.00 59.06 81 ARG A CA 1
ATOM 646 C C . ARG A 1 81 ? 12.123 -6.030 -15.577 1.00 59.06 81 ARG A C 1
ATOM 648 O O . ARG A 1 81 ? 12.004 -5.281 -16.542 1.00 59.06 81 ARG A O 1
ATOM 655 N N . GLN A 1 82 ? 13.224 -6.752 -15.359 1.00 58.03 82 GLN A N 1
ATOM 656 C CA . GLN A 1 82 ? 14.230 -6.951 -16.397 1.00 58.03 82 GLN A CA 1
ATOM 657 C C . GLN A 1 82 ? 13.532 -7.529 -17.631 1.00 58.03 82 GLN A C 1
ATOM 659 O O . GLN A 1 82 ? 12.784 -8.501 -17.505 1.00 58.03 82 GLN A O 1
ATOM 664 N N . MET A 1 83 ? 13.781 -6.937 -18.803 1.00 64.06 83 MET A N 1
ATOM 665 C CA . MET A 1 83 ? 13.373 -7.531 -20.076 1.00 64.06 83 MET A CA 1
ATOM 666 C C . MET A 1 83 ? 13.843 -8.985 -20.114 1.00 64.06 83 MET A C 1
ATOM 668 O O . MET A 1 83 ? 14.965 -9.295 -19.695 1.00 64.06 83 MET A O 1
ATOM 672 N N . THR A 1 84 ? 12.999 -9.879 -20.622 1.00 67.44 84 THR A N 1
ATOM 673 C CA . THR A 1 84 ? 13.448 -11.253 -20.849 1.00 67.44 84 THR A CA 1
ATOM 674 C C . THR A 1 84 ? 14.570 -11.245 -21.886 1.00 67.44 84 THR A C 1
ATOM 676 O O . THR A 1 84 ? 14.573 -10.445 -22.824 1.00 67.44 84 THR A O 1
ATOM 679 N N . ILE A 1 85 ? 15.562 -12.126 -21.722 1.00 70.00 85 ILE A N 1
ATOM 680 C CA . ILE A 1 85 ? 16.732 -12.161 -22.617 1.00 70.00 85 ILE A CA 1
ATOM 681 C C . ILE A 1 85 ? 16.312 -12.352 -24.088 1.00 70.00 85 ILE A C 1
ATOM 683 O O . ILE A 1 85 ? 16.942 -11.831 -25.001 1.00 70.00 85 ILE A O 1
ATOM 687 N N . THR A 1 86 ? 15.190 -13.038 -24.309 1.00 74.44 86 THR A N 1
ATOM 688 C CA . THR A 1 86 ? 14.548 -13.244 -25.610 1.00 74.44 86 THR A CA 1
ATOM 689 C C . THR A 1 86 ? 14.029 -11.948 -26.235 1.00 74.44 86 THR A C 1
ATOM 691 O O . THR A 1 86 ? 14.142 -11.780 -27.446 1.00 74.44 86 THR A O 1
ATOM 694 N N . GLU A 1 87 ? 13.499 -11.012 -25.448 1.00 72.88 87 GLU A N 1
ATOM 695 C CA . GLU A 1 87 ? 13.085 -9.687 -25.928 1.00 72.88 87 GLU A CA 1
ATOM 696 C C . GLU A 1 87 ? 14.277 -8.776 -26.218 1.00 72.88 87 GLU A C 1
ATOM 698 O O . GLU A 1 87 ? 14.231 -7.984 -27.158 1.00 72.88 87 GLU A O 1
ATOM 703 N N . TYR A 1 88 ? 15.372 -8.922 -25.468 1.00 69.06 88 TYR A N 1
ATOM 704 C CA . TYR A 1 88 ? 16.611 -8.187 -25.726 1.00 69.06 88 TYR A CA 1
ATOM 705 C C . TYR A 1 88 ? 17.192 -8.512 -27.112 1.00 69.06 88 TYR A C 1
ATOM 707 O O . TYR A 1 88 ? 17.581 -7.608 -27.850 1.00 69.06 88 TYR A O 1
ATOM 715 N N . PHE A 1 89 ? 17.189 -9.788 -27.510 1.00 74.06 89 PHE A N 1
ATOM 716 C CA . PHE A 1 89 ? 17.709 -10.211 -28.816 1.00 74.06 89 PHE A CA 1
ATOM 717 C C . PHE A 1 89 ? 16.806 -9.865 -30.006 1.00 74.06 89 PHE A C 1
ATOM 719 O O . PHE A 1 89 ? 17.300 -9.819 -31.126 1.00 74.06 89 PHE A O 1
ATOM 726 N N . LYS A 1 90 ? 15.512 -9.590 -29.793 1.00 70.69 90 LYS A N 1
ATOM 727 C CA . LYS A 1 90 ? 14.595 -9.145 -30.862 1.00 70.69 90 LYS A CA 1
ATOM 728 C C . LYS A 1 90 ? 14.798 -7.682 -31.271 1.00 70.69 90 LYS A C 1
ATOM 730 O O . LYS A 1 90 ? 14.255 -7.264 -32.288 1.00 70.69 90 LYS A O 1
ATOM 735 N N . ARG A 1 91 ? 15.524 -6.892 -30.472 1.00 60.66 91 ARG A N 1
ATOM 736 C CA . ARG A 1 91 ? 15.728 -5.451 -30.698 1.00 60.66 91 ARG A CA 1
ATOM 737 C C . ARG A 1 91 ? 16.949 -5.124 -31.581 1.00 60.66 91 ARG A C 1
ATOM 739 O O . ARG A 1 91 ? 17.184 -3.943 -31.822 1.00 60.66 91 ARG A O 1
ATOM 746 N N . ASN A 1 92 ? 17.689 -6.129 -32.067 1.00 45.91 92 ASN A N 1
ATOM 747 C CA . ASN A 1 92 ? 18.812 -5.969 -33.006 1.00 45.91 92 ASN A CA 1
ATOM 748 C C . ASN A 1 92 ? 18.466 -6.473 -34.406 1.00 45.91 92 ASN A C 1
ATOM 750 O O . ASN A 1 92 ? 17.914 -7.591 -34.495 1.00 45.91 92 ASN A O 1
#